Protein AF-A0A250FKN8-F1 (afdb_monomer_lite)

Foldseek 3Di:
DVVLVVVVVVLQVPQPQWADWDWDDDDQKIKIKIAGRDVVSVVVVCVVDQPPWDWDQDPPGRMIMIMDGNVSSVVVVVVVVVVVVVVVVVVVCCVPVPPD

pLDDT: mean 81.14, std 13.17, range [43.69, 93.94]

Secondary structure (DSSP, 8-state):
-HHHHHHHHHHHHTSTTEEEEEEEEETTEEEEEEEES-HHHHHHHHTTS-TTPEEEE-TTS-EEEEEEEHHHHHHHHHHHHHHHHHHHHHHHHHHHH---

Structure (mmCIF, N/CA/C/O backbone):
data_AF-A0A250FKN8-F1
#
_entry.id   AF-A0A250FKN8-F1
#
loop_
_atom_site.group_PDB
_atom_site.id
_atom_site.type_symbol
_atom_site.label_atom_id
_atom_site.label_alt_id
_atom_site.label_comp_id
_atom_site.label_asym_id
_atom_site.label_entity_id
_atom_site.label_seq_id
_atom_site.pdbx_PDB_ins_code
_atom_site.Cartn_x
_atom_site.Cartn_y
_atom_site.Cartn_z
_atom_site.occupancy
_atom_site.B_iso_or_equiv
_atom_site.auth_seq_id
_atom_site.auth_comp_id
_atom_site.auth_asym_id
_atom_site.auth_atom_id
_atom_site.pdbx_PDB_model_num
ATOM 1 N N . MET A 1 1 ? 13.198 -3.754 -7.507 1.00 84.88 1 MET A N 1
ATOM 2 C CA . MET A 1 1 ? 12.052 -4.396 -6.820 1.00 84.88 1 MET A CA 1
ATOM 3 C C . MET A 1 1 ? 12.028 -4.314 -5.287 1.00 84.88 1 MET A C 1
ATOM 5 O O . MET A 1 1 ? 11.119 -3.691 -4.758 1.00 84.88 1 MET A O 1
ATOM 9 N N . GLN A 1 2 ? 12.920 -4.994 -4.547 1.00 86.19 2 GLN A N 1
ATOM 10 C CA . GLN A 1 2 ? 12.757 -5.181 -3.087 1.00 86.19 2 GLN A CA 1
ATOM 11 C C . GLN A 1 2 ? 12.701 -3.858 -2.307 1.00 86.19 2 GLN A C 1
ATOM 13 O O . GLN A 1 2 ? 11.900 -3.730 -1.388 1.00 86.19 2 GLN A O 1
ATOM 18 N N . GLU A 1 3 ? 13.501 -2.871 -2.706 1.00 88.19 3 GLU A N 1
ATOM 19 C CA . GLU A 1 3 ? 13.487 -1.522 -2.126 1.00 88.19 3 GLU A CA 1
ATOM 20 C C . GLU A 1 3 ? 12.109 -0.865 -2.256 1.00 88.19 3 GLU A C 1
ATOM 22 O O . GLU A 1 3 ? 11.546 -0.432 -1.260 1.00 88.19 3 GLU A O 1
ATOM 27 N N . HIS A 1 4 ? 11.493 -0.917 -3.436 1.00 88.06 4 HIS A N 1
ATOM 28 C CA . HIS A 1 4 ? 10.146 -0.384 -3.671 1.00 88.06 4 HIS A CA 1
ATOM 29 C C . HIS A 1 4 ? 9.053 -1.111 -2.876 1.00 88.06 4 HIS A C 1
ATOM 31 O O . HIS A 1 4 ? 8.061 -0.509 -2.473 1.00 88.06 4 HIS A O 1
ATOM 37 N N . ILE A 1 5 ? 9.225 -2.412 -2.618 1.00 88.56 5 ILE A N 1
ATOM 38 C CA . ILE A 1 5 ? 8.329 -3.135 -1.708 1.00 88.56 5 ILE A CA 1
ATOM 39 C C . ILE A 1 5 ? 8.507 -2.619 -0.276 1.00 88.56 5 ILE A C 1
ATOM 41 O O . ILE A 1 5 ? 7.513 -2.376 0.405 1.00 88.56 5 ILE A O 1
ATOM 45 N N . ASN A 1 6 ? 9.748 -2.424 0.173 1.00 89.69 6 ASN A N 1
ATOM 46 C CA . ASN A 1 6 ? 10.029 -1.895 1.505 1.00 89.69 6 ASN A CA 1
ATOM 47 C C . ASN A 1 6 ? 9.481 -0.467 1.672 1.00 89.69 6 ASN A C 1
ATOM 49 O O . ASN A 1 6 ? 8.867 -0.185 2.696 1.00 89.69 6 ASN A O 1
ATOM 53 N N . GLU A 1 7 ? 9.621 0.395 0.660 1.00 89.31 7 GLU A N 1
ATOM 54 C CA . GLU A 1 7 ? 9.018 1.737 0.650 1.00 89.31 7 GLU A CA 1
ATOM 55 C C . GLU A 1 7 ? 7.493 1.661 0.820 1.00 89.31 7 GLU A C 1
ATOM 57 O O . GLU A 1 7 ? 6.905 2.405 1.604 1.00 89.31 7 GLU A O 1
ATOM 62 N N . LEU A 1 8 ? 6.831 0.719 0.142 1.00 89.56 8 LEU A N 1
ATOM 63 C CA . LEU A 1 8 ? 5.390 0.528 0.294 1.00 89.56 8 LEU A CA 1
ATOM 64 C C . LEU A 1 8 ? 5.006 0.026 1.698 1.00 89.56 8 LEU A C 1
ATOM 66 O O . LEU A 1 8 ? 4.016 0.489 2.267 1.00 89.56 8 LEU A O 1
ATOM 70 N N . VAL A 1 9 ? 5.790 -0.891 2.279 1.00 90.75 9 VAL A N 1
ATOM 71 C CA . VAL A 1 9 ? 5.617 -1.336 3.675 1.00 90.75 9 VAL A CA 1
ATOM 72 C C . VAL A 1 9 ? 5.760 -0.163 4.639 1.0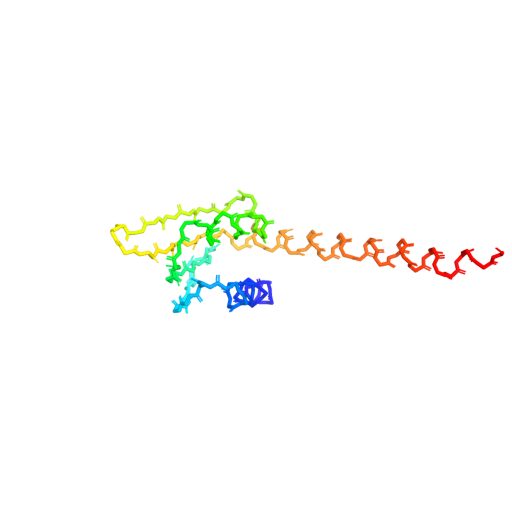0 90.75 9 VAL A C 1
ATOM 74 O O . VAL A 1 9 ? 4.982 -0.063 5.586 1.00 90.75 9 VAL A O 1
ATOM 77 N N . GLU A 1 10 ? 6.715 0.732 4.400 1.00 91.69 10 GLU A N 1
ATOM 78 C CA . GLU A 1 10 ? 6.937 1.923 5.219 1.00 91.69 10 GLU A CA 1
ATOM 79 C C . GLU A 1 10 ? 5.747 2.888 5.146 1.00 91.69 10 GLU A C 1
ATOM 81 O O . GLU A 1 10 ? 5.251 3.320 6.186 1.00 91.69 10 GLU A O 1
ATOM 86 N N . ILE A 1 11 ? 5.215 3.160 3.947 1.00 89.44 11 ILE A N 1
ATOM 87 C CA . ILE A 1 11 ? 4.003 3.980 3.777 1.00 89.44 11 ILE A CA 1
ATOM 88 C C . ILE A 1 11 ? 2.830 3.383 4.565 1.00 89.44 11 ILE A C 1
ATOM 90 O O . ILE A 1 11 ? 2.143 4.106 5.291 1.00 89.44 11 ILE A O 1
ATOM 94 N N . LEU A 1 12 ? 2.604 2.069 4.446 1.00 91.81 12 LEU A N 1
ATOM 95 C CA . LEU A 1 12 ? 1.534 1.382 5.175 1.00 91.81 12 LEU A CA 1
ATOM 96 C C . LEU A 1 12 ? 1.756 1.441 6.693 1.00 91.81 12 LEU A C 1
ATOM 98 O O . LEU A 1 12 ? 0.815 1.718 7.428 1.00 91.81 12 LEU A O 1
ATOM 102 N N . SER A 1 13 ? 2.989 1.227 7.158 1.00 92.31 13 SER A N 1
ATOM 103 C CA . SER A 1 13 ? 3.332 1.202 8.589 1.00 92.31 13 SER A CA 1
ATOM 104 C C . SER A 1 13 ? 3.251 2.581 9.246 1.00 92.31 13 SER A C 1
ATOM 106 O O . SER A 1 13 ? 2.933 2.675 10.426 1.00 92.31 13 SER A O 1
ATOM 108 N N . ASN A 1 14 ? 3.510 3.647 8.486 1.00 92.25 14 ASN A N 1
ATOM 109 C CA . ASN A 1 14 ? 3.449 5.027 8.970 1.00 92.25 14 ASN A CA 1
ATOM 110 C C . ASN A 1 14 ? 2.066 5.671 8.787 1.00 92.25 14 ASN A C 1
ATOM 112 O O . ASN A 1 14 ? 1.870 6.828 9.162 1.00 92.25 14 ASN A O 1
ATOM 116 N N . THR A 1 15 ? 1.104 4.966 8.189 1.00 91.56 15 THR A N 1
ATOM 117 C CA . THR A 1 15 ? -0.259 5.480 8.050 1.00 91.56 15 THR A CA 1
ATOM 118 C C . THR A 1 15 ? -1.042 5.210 9.331 1.00 91.56 15 THR A C 1
ATOM 120 O O . THR A 1 15 ? -1.308 4.062 9.685 1.00 91.56 15 THR A O 1
ATOM 123 N N . GLU A 1 16 ? -1.427 6.284 10.019 1.00 93.94 16 GLU A N 1
ATOM 124 C CA . GLU A 1 16 ? -2.251 6.215 11.226 1.00 93.94 16 GLU A CA 1
ATOM 125 C C . GLU A 1 16 ? -3.554 5.444 10.964 1.00 93.94 16 GLU A C 1
ATOM 127 O O . GLU A 1 16 ? -4.199 5.600 9.925 1.00 93.94 16 GLU A O 1
ATOM 132 N N . GLY A 1 17 ? -3.918 4.570 11.903 1.00 93.06 17 GLY A N 1
ATOM 133 C CA . GLY A 1 17 ? -5.084 3.703 11.778 1.00 93.06 17 GLY A CA 1
ATOM 134 C C . GLY A 1 17 ? -4.858 2.443 10.936 1.00 93.06 17 GLY A C 1
ATOM 135 O O . GLY A 1 17 ? -5.809 1.682 10.775 1.00 93.06 17 GLY A O 1
ATOM 136 N N . ILE A 1 18 ? -3.647 2.173 10.423 1.00 93.56 18 ILE A N 1
ATOM 137 C CA . ILE A 1 18 ? -3.270 0.875 9.833 1.00 93.56 18 ILE A CA 1
ATOM 138 C C . ILE A 1 18 ? -2.508 0.025 10.855 1.00 93.56 18 ILE A C 1
ATOM 140 O O . ILE A 1 18 ? -1.587 0.488 11.520 1.00 93.56 18 ILE A O 1
ATOM 144 N N . THR A 1 19 ? -2.873 -1.252 10.968 1.00 93.75 19 THR A N 1
ATOM 145 C CA . THR A 1 19 ? -2.214 -2.228 11.849 1.00 93.75 19 THR A CA 1
ATOM 146 C C . THR A 1 19 ? -2.122 -3.608 11.191 1.00 93.75 19 THR A C 1
ATOM 148 O O . THR A 1 19 ? -2.769 -3.876 10.179 1.00 93.75 19 THR A O 1
ATOM 151 N N . TYR A 1 20 ? -1.314 -4.505 11.769 1.00 92.00 20 TYR A N 1
ATOM 152 C CA . TYR A 1 20 ? -1.207 -5.916 11.361 1.00 92.00 20 TYR A CA 1
ATOM 153 C C . TYR A 1 20 ? -0.947 -6.128 9.860 1.00 92.00 20 TYR A C 1
ATOM 155 O O . TYR A 1 20 ? -1.662 -6.866 9.182 1.00 92.00 20 TYR A O 1
ATOM 163 N N . ILE A 1 21 ? 0.095 -5.480 9.341 1.00 93.75 21 ILE A N 1
ATOM 164 C CA . ILE A 1 21 ? 0.481 -5.588 7.934 1.00 93.75 21 ILE A CA 1
ATOM 165 C C . ILE A 1 21 ? 1.146 -6.944 7.687 1.00 93.75 21 ILE A C 1
ATOM 167 O O . ILE A 1 21 ? 2.098 -7.334 8.360 1.00 93.75 21 ILE A O 1
ATOM 171 N N . THR A 1 22 ? 0.661 -7.651 6.677 1.00 93.19 22 THR A N 1
ATOM 172 C CA . THR A 1 22 ? 1.261 -8.875 6.150 1.00 93.19 22 THR A CA 1
ATOM 173 C C . THR A 1 22 ? 1.564 -8.692 4.674 1.00 93.19 22 THR A C 1
ATOM 175 O O . THR A 1 22 ? 0.850 -7.982 3.964 1.00 93.19 22 THR A O 1
ATOM 178 N N . GLN A 1 23 ? 2.622 -9.348 4.209 1.00 93.38 23 GLN A N 1
ATOM 179 C CA . GLN A 1 23 ? 3.081 -9.280 2.829 1.00 93.38 23 GLN A CA 1
ATOM 180 C C . GLN A 1 23 ? 3.256 -10.689 2.270 1.00 93.38 23 GLN A C 1
ATOM 182 O O . GLN A 1 23 ? 3.766 -11.587 2.943 1.00 93.38 23 GLN A O 1
ATOM 187 N N . ARG A 1 24 ? 2.892 -10.872 1.000 1.00 93.38 24 ARG A N 1
ATOM 188 C CA . ARG A 1 24 ? 3.183 -12.090 0.247 1.00 93.38 24 ARG A CA 1
ATOM 189 C C . ARG A 1 24 ? 3.520 -11.771 -1.203 1.00 93.38 24 ARG A C 1
ATOM 191 O O . ARG A 1 24 ? 2.844 -10.971 -1.835 1.00 93.38 24 ARG A O 1
ATOM 198 N N . ILE A 1 25 ? 4.515 -12.458 -1.755 1.00 92.12 25 ILE A N 1
ATOM 199 C CA . ILE A 1 25 ? 4.844 -12.398 -3.183 1.00 92.12 25 ILE A CA 1
ATOM 200 C C . ILE A 1 25 ? 4.404 -13.711 -3.834 1.00 92.12 25 ILE A C 1
ATOM 202 O O . ILE A 1 25 ? 4.746 -14.792 -3.352 1.00 92.12 25 ILE A O 1
ATOM 206 N N . VAL A 1 26 ? 3.621 -13.627 -4.911 1.00 92.94 26 VAL A N 1
ATOM 207 C CA . VAL A 1 26 ? 3.170 -14.786 -5.691 1.00 92.94 26 VAL A CA 1
ATOM 208 C C . VAL A 1 26 ? 3.392 -14.495 -7.167 1.00 92.94 26 VAL A C 1
ATOM 210 O O . VAL A 1 26 ? 2.767 -13.605 -7.737 1.00 92.94 26 VAL A O 1
ATOM 213 N N . LYS A 1 27 ? 4.270 -15.272 -7.812 1.00 92.00 27 LYS A N 1
ATOM 214 C CA . LYS A 1 27 ? 4.680 -15.042 -9.207 1.00 92.00 27 LYS A CA 1
ATOM 215 C C . LYS A 1 27 ? 5.163 -13.590 -9.386 1.00 92.00 27 LYS A C 1
ATOM 217 O O . LYS A 1 27 ? 6.075 -13.166 -8.689 1.00 92.00 27 LYS A O 1
ATOM 222 N N . THR A 1 28 ? 4.536 -12.841 -10.291 1.00 90.31 28 THR A N 1
ATOM 223 C CA . THR A 1 28 ? 4.831 -11.437 -10.602 1.00 90.31 28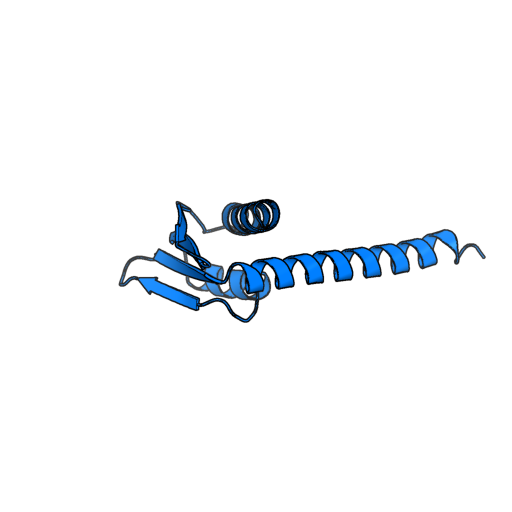 THR A CA 1
ATOM 224 C C . THR A 1 28 ? 3.952 -10.461 -9.820 1.00 90.31 28 THR A C 1
ATOM 226 O O . THR A 1 28 ? 3.850 -9.302 -10.212 1.00 90.31 28 THR A O 1
ATOM 229 N N . GLN A 1 29 ? 3.269 -10.910 -8.764 1.00 90.94 29 GLN A N 1
ATOM 230 C CA . GLN A 1 29 ? 2.402 -10.070 -7.942 1.00 90.94 29 GLN A CA 1
ATOM 231 C C . GLN A 1 29 ? 2.926 -9.942 -6.514 1.00 90.94 29 GLN A C 1
ATOM 233 O O . GLN A 1 29 ? 3.485 -10.884 -5.945 1.00 90.94 29 GLN A O 1
ATOM 238 N N . VAL A 1 30 ? 2.729 -8.758 -5.946 1.00 91.31 30 VAL A N 1
ATOM 239 C CA . VAL A 1 30 ? 2.966 -8.452 -4.536 1.00 91.31 30 VAL A CA 1
ATOM 240 C C . VAL A 1 30 ? 1.616 -8.167 -3.900 1.00 91.31 30 VAL A C 1
ATOM 242 O O . VAL A 1 30 ? 0.805 -7.420 -4.450 1.00 91.31 30 VAL A O 1
ATOM 245 N N . HIS A 1 31 ? 1.374 -8.791 -2.756 1.00 92.00 31 HIS A N 1
ATOM 246 C CA . HIS A 1 31 ? 0.126 -8.713 -2.024 1.00 92.00 31 HIS A CA 1
ATOM 247 C C . HIS A 1 31 ? 0.378 -8.212 -0.612 1.00 92.00 31 HIS A C 1
ATOM 249 O O . HIS A 1 31 ? 1.308 -8.681 0.049 1.00 92.00 31 HIS A O 1
ATOM 255 N N . PHE A 1 32 ? -0.494 -7.328 -0.141 1.00 92.25 32 PHE A N 1
ATOM 256 C CA . PHE A 1 32 ? -0.510 -6.850 1.234 1.00 92.25 32 PHE A CA 1
ATOM 257 C C . PHE A 1 32 ? -1.878 -7.097 1.842 1.00 92.25 32 PHE A C 1
ATOM 259 O O . PHE A 1 32 ? -2.892 -6.974 1.160 1.00 92.25 32 PHE A O 1
ATOM 266 N N . SER A 1 33 ? -1.913 -7.449 3.122 1.00 91.88 33 SER A N 1
ATOM 267 C CA . SER A 1 33 ? -3.149 -7.427 3.909 1.00 91.88 33 SER A CA 1
ATOM 268 C C . SER A 1 33 ? -2.905 -6.680 5.204 1.00 91.88 33 SER A C 1
ATOM 270 O O . SER A 1 33 ? -1.863 -6.885 5.820 1.00 91.88 33 SER A O 1
ATOM 272 N N . PHE A 1 34 ? -3.843 -5.840 5.618 1.00 92.75 34 PHE A N 1
ATOM 273 C CA . PHE A 1 34 ? -3.749 -5.090 6.869 1.00 92.75 34 PHE A CA 1
ATOM 274 C C . PHE A 1 34 ? -5.127 -4.794 7.443 1.00 92.75 34 PHE A C 1
ATOM 276 O O . PHE A 1 34 ? -6.136 -4.846 6.737 1.00 92.75 34 PHE A O 1
ATOM 283 N N . ILE A 1 35 ? -5.150 -4.464 8.729 1.00 92.75 35 ILE A N 1
ATOM 284 C CA . ILE A 1 35 ? -6.332 -3.963 9.419 1.00 92.75 35 ILE A CA 1
ATOM 285 C C . ILE A 1 35 ? -6.320 -2.436 9.362 1.00 92.75 35 ILE A C 1
ATOM 287 O O . ILE A 1 35 ? -5.272 -1.824 9.553 1.00 92.75 35 ILE A O 1
ATOM 291 N N . PHE A 1 36 ? -7.474 -1.826 9.108 1.00 92.19 36 PHE A N 1
ATOM 292 C CA . PHE A 1 36 ? -7.662 -0.378 9.126 1.00 92.19 36 PHE A CA 1
ATOM 293 C C . PHE A 1 36 ? -8.689 0.042 10.189 1.00 92.19 36 PHE A C 1
ATOM 295 O O . PHE A 1 36 ? -9.583 -0.715 10.554 1.00 92.19 36 PHE A O 1
ATOM 302 N N . GLU A 1 37 ? -8.580 1.253 10.720 1.00 92.50 37 GLU A N 1
ATOM 303 C CA . GLU A 1 37 ? -9.468 1.723 11.790 1.00 92.50 37 GLU A CA 1
ATOM 304 C C . GLU A 1 37 ? -10.805 2.250 11.249 1.00 92.50 37 GLU A C 1
ATOM 306 O O . GLU A 1 37 ? -11.863 1.998 11.823 1.00 92.50 37 GLU A O 1
ATOM 311 N N . SER A 1 38 ? -10.776 2.954 10.114 1.00 91.06 38 SER A N 1
ATOM 312 C CA . SER A 1 38 ? -11.968 3.519 9.478 1.00 91.06 38 SER A CA 1
ATOM 313 C C . SER A 1 38 ? -11.790 3.693 7.968 1.00 91.06 38 SER A C 1
ATOM 315 O O . SER A 1 38 ? -10.669 3.735 7.466 1.00 91.06 38 SER A O 1
ATOM 317 N N . TYR A 1 39 ? -12.892 3.848 7.228 1.00 87.94 39 TYR A N 1
ATOM 318 C CA . TYR A 1 39 ? -12.843 4.087 5.778 1.00 87.94 39 TYR A CA 1
ATOM 319 C C . TYR A 1 39 ? -12.066 5.350 5.390 1.00 87.94 39 TYR A C 1
ATOM 321 O O . TYR A 1 39 ? -11.449 5.372 4.329 1.00 87.94 39 TYR A O 1
ATOM 329 N N . LYS A 1 40 ? -12.014 6.354 6.275 1.00 89.94 40 LYS A N 1
ATOM 330 C CA . LYS A 1 40 ? -11.212 7.563 6.063 1.00 89.94 40 LYS A CA 1
ATOM 331 C C . LYS A 1 40 ? -9.726 7.236 5.876 1.00 89.94 40 LYS A C 1
ATOM 333 O O . LYS A 1 40 ? -9.091 7.813 5.004 1.00 89.94 40 LYS A O 1
ATOM 338 N N . VAL A 1 41 ? -9.205 6.251 6.613 1.00 90.94 41 VAL A N 1
ATOM 339 C CA . VAL A 1 41 ? -7.816 5.780 6.467 1.00 90.94 41 VAL A CA 1
ATOM 340 C C . VAL A 1 41 ? -7.555 5.292 5.040 1.00 90.94 41 VAL A C 1
ATOM 342 O O . VAL A 1 41 ? -6.504 5.572 4.473 1.00 90.94 41 VAL A O 1
ATOM 345 N N . LEU A 1 42 ? -8.516 4.591 4.427 1.00 87.69 42 LEU A N 1
ATOM 346 C CA . LEU A 1 42 ? -8.380 4.095 3.055 1.00 87.69 42 LEU A CA 1
ATOM 347 C C . LEU A 1 42 ? -8.453 5.222 2.020 1.00 87.69 42 LEU A C 1
ATOM 349 O O . LEU A 1 42 ? -7.752 5.162 1.010 1.00 87.69 42 LEU A O 1
ATOM 353 N N . ASP A 1 43 ? -9.277 6.240 2.259 1.00 85.88 43 ASP A N 1
ATOM 354 C CA . ASP A 1 43 ? -9.361 7.409 1.381 1.00 85.88 43 ASP A CA 1
ATOM 355 C C . ASP A 1 43 ? -8.085 8.259 1.443 1.00 85.88 43 ASP A C 1
ATOM 357 O O . ASP A 1 43 ? -7.566 8.657 0.398 1.00 85.88 43 ASP A O 1
ATOM 361 N N . ASP A 1 44 ? -7.512 8.441 2.635 1.00 86.81 44 ASP A N 1
ATOM 362 C CA . ASP A 1 44 ? -6.217 9.106 2.817 1.00 86.81 44 ASP A CA 1
ATOM 363 C C . ASP A 1 44 ? -5.076 8.294 2.173 1.00 86.81 44 ASP A C 1
ATOM 365 O O . ASP A 1 44 ? -4.145 8.855 1.589 1.00 86.81 44 ASP A O 1
ATOM 369 N N . LEU A 1 45 ? -5.156 6.958 2.227 1.00 87.31 45 LEU A N 1
ATOM 370 C CA . LEU A 1 45 ? -4.175 6.067 1.611 1.00 87.31 45 LEU A CA 1
ATOM 371 C C . LEU A 1 45 ? -4.214 6.135 0.077 1.00 87.31 45 LEU A C 1
ATOM 373 O O . LEU A 1 45 ? -3.156 6.147 -0.546 1.00 87.31 45 LEU A O 1
ATOM 377 N N . LYS A 1 46 ? -5.399 6.248 -0.544 1.00 83.38 46 LYS A N 1
ATOM 378 C CA . LYS A 1 46 ? -5.543 6.394 -2.010 1.00 83.38 46 LYS A CA 1
ATOM 379 C C . LYS A 1 46 ? -4.752 7.561 -2.583 1.00 83.38 46 LYS A C 1
ATOM 381 O O . LYS A 1 46 ? -4.241 7.438 -3.688 1.00 83.38 46 LYS A O 1
ATOM 386 N N . GLN A 1 47 ? -4.608 8.657 -1.843 1.00 81.31 47 GLN A N 1
ATOM 387 C CA . GLN A 1 47 ? -3.837 9.816 -2.303 1.00 81.31 47 GLN A CA 1
ATOM 388 C C . GLN A 1 47 ? -2.323 9.561 -2.342 1.00 81.31 47 GLN A C 1
ATOM 390 O O . GLN A 1 47 ? -1.595 10.273 -3.028 1.00 81.31 47 GLN A O 1
ATOM 395 N N . LYS A 1 48 ? -1.842 8.557 -1.601 1.00 79.12 48 LYS A N 1
ATOM 396 C CA . LYS A 1 48 ? -0.418 8.221 -1.452 1.00 79.12 48 LYS A CA 1
ATOM 397 C C . LYS A 1 48 ? -0.005 6.998 -2.274 1.00 79.12 48 LYS A C 1
ATOM 399 O O . LYS A 1 48 ? 1.155 6.604 -2.214 1.00 79.12 48 LYS A O 1
ATOM 404 N N . MET A 1 49 ? -0.945 6.375 -2.986 1.00 77.88 49 MET A N 1
ATOM 405 C CA . MET A 1 49 ? -0.770 5.075 -3.635 1.00 77.88 49 MET A CA 1
ATOM 406 C C . MET A 1 49 ? -0.786 5.181 -5.169 1.00 77.88 49 MET A C 1
ATOM 408 O O . MET A 1 49 ? -1.298 6.161 -5.712 1.00 77.88 49 MET A O 1
ATOM 412 N N . PRO A 1 50 ? -0.235 4.187 -5.890 1.00 71.50 50 PRO A N 1
ATOM 413 C CA . PRO A 1 50 ? -0.337 4.105 -7.348 1.00 71.50 50 PRO A CA 1
ATOM 414 C C . PRO A 1 50 ? -1.798 3.978 -7.803 1.00 71.50 50 PRO A C 1
ATOM 416 O O . PRO A 1 50 ? -2.578 3.290 -7.155 1.00 71.50 50 PRO A O 1
ATOM 419 N N . GLU A 1 51 ? -2.165 4.565 -8.946 1.00 66.81 51 GLU A N 1
ATOM 420 C CA . GLU A 1 51 ? -3.555 4.565 -9.452 1.00 66.81 51 GLU A CA 1
ATOM 421 C C . GLU A 1 51 ? -4.109 3.158 -9.782 1.00 66.81 51 GLU A C 1
ATOM 423 O O . GLU A 1 51 ? -5.319 2.954 -9.737 1.00 66.81 51 GLU A O 1
ATOM 428 N N . ASP A 1 52 ? -3.243 2.165 -10.022 1.00 63.31 52 ASP A N 1
ATOM 429 C CA . ASP A 1 52 ? -3.610 0.842 -10.568 1.00 63.31 52 ASP A CA 1
ATOM 430 C C . ASP A 1 52 ? -3.698 -0.298 -9.531 1.00 63.31 52 ASP A C 1
ATOM 432 O O . ASP A 1 52 ? -3.610 -1.486 -9.856 1.00 63.31 52 ASP A O 1
ATOM 436 N N . TRP A 1 53 ? -3.852 0.036 -8.254 1.00 70.12 53 TRP A N 1
ATOM 437 C CA . TRP A 1 53 ? -3.972 -0.951 -7.183 1.00 70.12 53 TRP A CA 1
ATOM 438 C C . TRP A 1 53 ? -5.384 -1.515 -7.019 1.00 70.12 53 TRP A C 1
ATOM 440 O O . TRP A 1 53 ? -6.386 -0.800 -7.015 1.00 70.12 53 TRP A O 1
ATOM 450 N N . PHE A 1 54 ? -5.463 -2.834 -6.836 1.00 66.88 54 PHE A N 1
ATOM 451 C CA . PHE A 1 54 ? -6.721 -3.508 -6.534 1.00 66.88 54 PHE A CA 1
ATOM 452 C C . PHE A 1 54 ? -6.957 -3.523 -5.023 1.00 66.88 54 PHE A C 1
ATOM 454 O O . PHE A 1 54 ? -6.187 -4.149 -4.291 1.00 66.88 54 PHE A O 1
ATOM 461 N N . LEU A 1 55 ? -8.024 -2.855 -4.578 1.00 70.00 55 LEU A N 1
ATOM 462 C CA . LEU A 1 55 ? -8.448 -2.805 -3.180 1.00 70.00 55 LEU A CA 1
ATOM 463 C C . LEU A 1 55 ? -9.650 -3.727 -2.963 1.00 70.00 55 LEU A C 1
ATOM 465 O O . LEU A 1 55 ? -10.698 -3.554 -3.584 1.00 70.00 55 LEU A O 1
ATOM 469 N N . PHE A 1 56 ? -9.507 -4.691 -2.054 1.00 73.00 56 PHE A N 1
ATOM 470 C CA . PHE A 1 56 ? -10.593 -5.581 -1.649 1.00 73.00 56 PHE A CA 1
ATOM 471 C C . PHE A 1 56 ? -10.779 -5.535 -0.134 1.00 73.00 56 PHE A C 1
ATOM 473 O O . PHE A 1 56 ? -9.846 -5.804 0.621 1.00 73.00 56 PHE A O 1
ATOM 480 N N . ILE A 1 57 ? -11.990 -5.194 0.310 1.00 76.81 57 ILE A N 1
ATOM 481 C CA . ILE A 1 57 ? -12.359 -5.173 1.729 1.00 76.81 57 ILE A CA 1
ATOM 482 C C . ILE A 1 57 ? -13.027 -6.506 2.065 1.00 76.81 57 ILE A C 1
ATOM 484 O O . ILE A 1 57 ? -14.040 -6.872 1.463 1.00 76.81 57 ILE A O 1
ATOM 488 N N . VAL A 1 58 ? -12.452 -7.253 3.008 1.00 69.31 58 VAL A N 1
ATOM 489 C CA . VAL A 1 58 ? -12.928 -8.598 3.358 1.00 69.31 58 VAL A CA 1
ATOM 490 C C . VAL A 1 58 ? -13.976 -8.525 4.480 1.00 69.31 58 VAL A C 1
ATOM 492 O O . VAL A 1 58 ? -13.655 -8.612 5.663 1.00 69.31 58 VAL A O 1
ATOM 495 N N . GLY A 1 59 ? -15.257 -8.450 4.110 1.00 59.56 59 GLY A N 1
ATOM 496 C CA . GLY A 1 59 ? -16.390 -8.657 5.028 1.00 59.56 59 GLY A CA 1
ATOM 497 C C . GLY A 1 59 ? -16.615 -7.543 6.063 1.00 59.56 59 GLY A C 1
ATOM 498 O O . GLY A 1 59 ? -16.338 -6.379 5.808 1.00 59.56 59 GLY A O 1
ATOM 499 N N . SER A 1 60 ? -17.163 -7.905 7.233 1.00 61.78 60 SER A N 1
ATOM 500 C CA . SER A 1 60 ? -17.469 -6.998 8.362 1.00 61.78 60 SER A CA 1
ATOM 501 C C . SER A 1 60 ? -16.257 -6.624 9.221 1.00 61.78 60 SER A C 1
ATOM 503 O O . SER A 1 60 ? -16.404 -5.977 10.255 1.00 61.78 60 SER A O 1
ATOM 505 N N . HIS A 1 61 ? -15.075 -7.092 8.840 1.00 67.38 61 HIS A N 1
ATOM 506 C CA . HIS A 1 61 ? -13.832 -6.828 9.542 1.00 67.38 61 HIS A CA 1
ATOM 507 C C . HIS A 1 61 ? -13.096 -5.799 8.705 1.00 67.38 61 HIS A C 1
ATOM 509 O O . HIS A 1 61 ? -13.046 -5.941 7.485 1.00 67.38 61 HIS A O 1
ATOM 515 N N . ASN A 1 62 ? -12.551 -4.762 9.332 1.00 85.94 62 ASN A N 1
ATOM 516 C CA . ASN A 1 62 ? -11.806 -3.715 8.645 1.00 85.94 62 ASN A CA 1
ATOM 517 C C . ASN A 1 62 ? -10.461 -4.252 8.114 1.00 85.94 62 ASN A C 1
ATOM 519 O O . ASN A 1 62 ? -9.399 -3.806 8.526 1.00 85.94 62 ASN A O 1
ATOM 523 N N . ILE A 1 63 ? -10.493 -5.260 7.246 1.00 89.00 63 ILE A N 1
ATOM 524 C CA . ILE A 1 63 ? -9.346 -5.903 6.622 1.00 89.00 63 ILE A CA 1
ATOM 525 C C . ILE A 1 63 ? -9.326 -5.457 5.172 1.00 89.00 63 ILE A C 1
ATOM 527 O O . ILE A 1 63 ? -10.294 -5.646 4.431 1.00 89.00 63 ILE A O 1
ATOM 531 N N . CYS A 1 64 ? -8.203 -4.883 4.772 1.00 89.69 64 CYS A N 1
ATOM 532 C CA . CYS A 1 64 ? -7.942 -4.472 3.409 1.00 89.69 64 CYS A CA 1
ATOM 533 C C . CYS A 1 64 ? -6.908 -5.405 2.786 1.00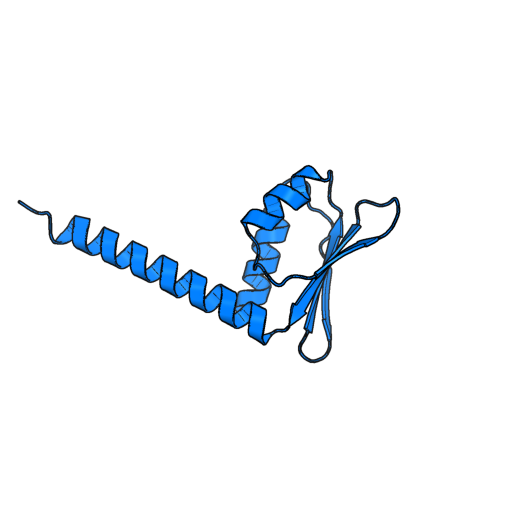 89.69 64 CYS A C 1
ATOM 535 O O . CYS A 1 64 ? -5.908 -5.751 3.420 1.00 89.69 64 CYS A O 1
ATOM 537 N N . TYR A 1 65 ? -7.153 -5.793 1.540 1.00 89.62 65 TYR A N 1
ATOM 538 C CA . TYR A 1 65 ? -6.226 -6.533 0.703 1.00 89.62 65 TYR A CA 1
ATOM 539 C C . TYR A 1 65 ? -5.816 -5.684 -0.495 1.00 89.62 65 TYR A C 1
ATOM 541 O O . TYR A 1 65 ? -6.678 -5.200 -1.231 1.00 89.62 65 TYR A O 1
ATOM 549 N N . LEU A 1 66 ? -4.505 -5.550 -0.700 1.00 88.88 66 LEU A N 1
ATOM 550 C CA . LEU A 1 66 ? -3.908 -4.840 -1.826 1.00 88.88 66 LEU A CA 1
ATOM 551 C C . LEU A 1 66 ? -3.113 -5.793 -2.695 1.00 88.88 66 LEU A C 1
ATOM 553 O O . LEU A 1 66 ? -2.380 -6.644 -2.186 1.00 88.88 66 LEU A O 1
ATOM 557 N N . SER A 1 67 ? -3.190 -5.601 -4.007 1.00 90.69 67 SER A N 1
ATOM 558 C CA . SER A 1 67 ? -2.378 -6.350 -4.956 1.00 90.69 67 SER A CA 1
ATOM 559 C C . SER A 1 67 ? -1.837 -5.464 -6.067 1.00 90.69 67 SER A C 1
ATOM 561 O O . SER A 1 67 ? -2.567 -4.657 -6.639 1.00 90.69 67 SER A O 1
ATOM 563 N N . TYR A 1 68 ? -0.563 -5.682 -6.385 1.00 88.56 68 TYR A N 1
ATOM 564 C CA . TYR A 1 68 ? 0.169 -5.020 -7.457 1.00 88.56 68 TYR A CA 1
ATOM 565 C C . TYR A 1 68 ? 0.852 -6.058 -8.337 1.00 88.56 68 TYR A C 1
ATOM 567 O O . TYR A 1 68 ? 1.368 -7.056 -7.823 1.00 88.56 68 TYR A O 1
ATOM 575 N N . LYS A 1 69 ? 0.955 -5.803 -9.647 1.00 90.31 69 LYS A N 1
ATOM 576 C CA . LYS A 1 69 ? 2.031 -6.431 -10.424 1.00 90.31 69 LYS A CA 1
ATOM 577 C C . LYS A 1 69 ? 3.350 -5.763 -10.044 1.00 90.31 69 LYS A C 1
ATOM 579 O O . LYS A 1 69 ? 3.404 -4.551 -9.862 1.00 90.31 69 LYS A O 1
ATOM 584 N N . GLN A 1 70 ? 4.414 -6.553 -9.966 1.00 88.69 70 GLN A N 1
ATOM 585 C CA . GLN A 1 70 ? 5.757 -6.072 -9.640 1.00 88.69 70 GLN A CA 1
ATOM 586 C C . GLN A 1 70 ? 6.191 -4.938 -10.576 1.00 88.69 70 GLN A C 1
ATOM 588 O O . GLN A 1 70 ? 6.547 -3.873 -10.092 1.00 88.69 70 GLN A O 1
ATOM 593 N N . SER A 1 71 ? 6.033 -5.111 -11.892 1.00 88.88 71 SER A N 1
ATOM 594 C CA . SER A 1 71 ? 6.379 -4.096 -12.900 1.00 88.88 71 SER A CA 1
ATOM 595 C C . SER A 1 71 ? 5.683 -2.750 -12.695 1.00 88.88 71 SER A C 1
ATOM 597 O O . SER A 1 71 ? 6.266 -1.702 -12.960 1.00 88.88 71 SER A O 1
ATOM 599 N N . ASP A 1 72 ? 4.431 -2.775 -12.240 1.00 87.50 72 ASP A N 1
ATOM 600 C CA . ASP A 1 72 ? 3.631 -1.563 -12.060 1.00 87.50 72 ASP A CA 1
ATOM 601 C C . ASP A 1 72 ? 4.103 -0.815 -10.806 1.00 87.50 72 ASP A C 1
ATOM 603 O O . ASP A 1 72 ? 4.226 0.410 -10.814 1.00 87.50 72 ASP A O 1
ATOM 607 N N . LEU A 1 73 ? 4.460 -1.571 -9.761 1.00 87.19 73 LEU A N 1
ATOM 608 C CA . LEU A 1 73 ? 5.049 -1.038 -8.539 1.00 87.19 73 LEU A CA 1
ATOM 609 C C . LEU A 1 73 ? 6.442 -0.440 -8.792 1.00 87.19 73 LEU A C 1
ATOM 611 O O . LEU A 1 73 ? 6.710 0.668 -8.335 1.00 87.19 73 LEU A O 1
ATOM 615 N N . GLU A 1 74 ? 7.308 -1.124 -9.548 1.00 87.56 74 GLU A N 1
ATOM 616 C CA . GLU A 1 74 ? 8.630 -0.589 -9.918 1.00 87.56 74 GLU A CA 1
ATOM 617 C C . GLU A 1 74 ? 8.499 0.717 -10.695 1.00 87.56 74 GLU A C 1
ATOM 619 O O . GLU A 1 74 ? 9.033 1.746 -10.284 1.00 87.56 74 GLU A O 1
ATOM 624 N N . ARG A 1 75 ? 7.686 0.713 -11.756 1.00 87.06 75 ARG A N 1
ATOM 625 C CA . ARG A 1 75 ? 7.466 1.898 -12.587 1.00 87.06 75 ARG A CA 1
ATOM 626 C C . ARG A 1 75 ? 6.920 3.085 -11.788 1.00 87.06 75 ARG A C 1
ATOM 628 O O . ARG A 1 75 ? 7.241 4.231 -12.107 1.00 87.06 75 ARG A O 1
ATOM 635 N N . TYR A 1 76 ? 6.064 2.847 -10.795 1.00 86.88 76 TYR A N 1
ATOM 636 C CA . TYR A 1 76 ? 5.540 3.911 -9.940 1.00 86.88 76 TYR A CA 1
ATOM 637 C C . TYR A 1 76 ? 6.645 4.580 -9.114 1.00 86.88 76 TYR A C 1
ATOM 639 O O . TYR A 1 76 ? 6.779 5.805 -9.146 1.00 86.88 76 TYR A O 1
ATOM 647 N N . PHE A 1 77 ? 7.461 3.792 -8.413 1.00 86.50 77 PHE A N 1
ATOM 648 C CA . PHE A 1 77 ? 8.510 4.341 -7.556 1.00 86.50 77 PHE A CA 1
ATOM 649 C C . PHE A 1 77 ? 9.661 4.960 -8.350 1.00 86.50 77 PHE A C 1
ATOM 651 O O . PHE A 1 77 ? 10.151 6.020 -7.965 1.00 86.50 77 PHE A O 1
ATOM 658 N N . GLU A 1 78 ? 10.025 4.399 -9.504 1.00 86.38 78 GLU A N 1
ATOM 659 C CA . GLU A 1 78 ? 10.975 5.033 -10.428 1.00 86.38 78 GLU A CA 1
ATOM 660 C C . GLU A 1 78 ? 10.492 6.426 -10.858 1.00 86.38 78 GLU A C 1
ATOM 662 O O . GLU A 1 78 ? 11.250 7.396 -10.828 1.00 86.38 78 GLU A O 1
ATOM 667 N N . ARG A 1 79 ? 9.200 6.568 -11.193 1.00 83.56 79 ARG A N 1
ATOM 668 C CA . ARG A 1 79 ? 8.613 7.879 -11.516 1.00 83.56 79 ARG A CA 1
ATOM 669 C C . ARG A 1 79 ? 8.662 8.832 -10.331 1.00 83.56 79 ARG A C 1
ATOM 671 O O . ARG A 1 79 ? 9.024 9.989 -10.519 1.00 83.56 79 ARG A O 1
ATOM 678 N N . LEU A 1 80 ? 8.327 8.373 -9.126 1.00 81.25 80 LEU A N 1
ATOM 679 C CA . LEU A 1 80 ? 8.419 9.208 -7.928 1.00 81.25 80 LEU A CA 1
ATOM 680 C C . LEU A 1 80 ? 9.847 9.690 -7.668 1.00 81.25 80 LEU A C 1
ATOM 682 O O . LEU A 1 80 ? 10.033 10.851 -7.309 1.00 81.25 80 LEU A O 1
ATOM 686 N N . GLN A 1 81 ? 10.853 8.835 -7.855 1.00 80.06 81 GLN A N 1
ATOM 687 C CA . GLN A 1 81 ? 12.256 9.219 -7.703 1.00 80.06 81 GLN A CA 1
ATOM 688 C C . GLN A 1 81 ? 12.672 10.266 -8.741 1.00 80.06 81 GLN A C 1
ATOM 690 O O . GLN A 1 81 ? 13.319 11.246 -8.379 1.00 80.06 81 GLN A O 1
ATOM 695 N N . LEU A 1 82 ? 12.248 10.118 -10.000 1.00 77.25 82 LEU A N 1
ATOM 696 C CA . LEU A 1 82 ? 12.490 11.113 -11.050 1.00 77.25 82 LEU A CA 1
ATOM 697 C C . LEU A 1 82 ? 11.822 12.457 -10.741 1.00 77.25 82 LEU A C 1
ATOM 699 O O . LEU A 1 82 ? 12.446 13.501 -10.904 1.00 77.25 82 LEU A O 1
ATOM 703 N N . VAL A 1 83 ? 10.576 12.438 -10.260 1.00 71.44 83 VAL A N 1
ATOM 704 C CA . VAL A 1 83 ? 9.850 13.647 -9.844 1.00 71.44 83 VAL A CA 1
ATOM 705 C C . VAL A 1 83 ? 10.572 14.326 -8.682 1.00 71.44 83 VAL A C 1
ATOM 707 O O . VAL A 1 83 ? 10.858 15.517 -8.760 1.00 71.44 83 VAL A O 1
ATOM 710 N N . LYS A 1 84 ? 10.938 13.573 -7.636 1.00 72.88 84 LYS A N 1
ATOM 711 C CA . LYS A 1 84 ? 11.734 14.092 -6.514 1.00 72.88 84 LYS A CA 1
ATOM 712 C C . LYS A 1 84 ? 13.037 14.717 -7.016 1.00 72.88 84 LYS A C 1
ATOM 714 O O . LYS A 1 84 ? 13.338 15.846 -6.653 1.00 72.88 84 LYS A O 1
ATOM 719 N N . ALA A 1 85 ? 13.781 14.020 -7.876 1.00 70.69 85 ALA A N 1
ATOM 720 C CA . ALA A 1 85 ? 15.036 14.514 -8.436 1.00 70.69 85 ALA A CA 1
ATOM 721 C C . ALA A 1 85 ? 14.854 15.803 -9.257 1.00 70.69 85 ALA A C 1
ATOM 723 O O . ALA A 1 85 ? 15.671 16.709 -9.130 1.00 70.69 85 ALA A O 1
ATOM 724 N N . ALA A 1 86 ? 13.783 15.916 -10.047 1.00 66.69 86 ALA A N 1
ATOM 725 C CA . ALA A 1 86 ? 13.471 17.129 -10.802 1.00 66.69 86 ALA A CA 1
ATOM 726 C C . ALA A 1 86 ? 13.192 18.327 -9.878 1.00 66.69 86 ALA A C 1
ATOM 728 O O . ALA A 1 86 ? 13.787 19.384 -10.068 1.00 66.69 86 ALA A O 1
ATOM 729 N N . PHE A 1 87 ? 12.387 18.142 -8.825 1.00 60.34 87 PHE A N 1
ATOM 730 C CA . PHE A 1 87 ? 12.155 19.187 -7.821 1.00 60.34 87 PHE A CA 1
ATOM 731 C C . PHE A 1 87 ? 13.443 19.596 -7.095 1.00 60.34 87 PHE A C 1
ATOM 733 O O . PHE A 1 87 ? 13.690 20.783 -6.912 1.00 60.34 87 PHE A O 1
ATOM 740 N N . PHE A 1 88 ? 14.307 18.638 -6.743 1.00 61.44 88 PHE A N 1
ATOM 741 C CA . PHE A 1 88 ? 15.610 18.958 -6.153 1.00 61.44 88 PHE A CA 1
ATOM 742 C C . PHE A 1 88 ? 16.516 19.743 -7.110 1.00 61.44 88 PHE A C 1
ATOM 744 O O . PHE A 1 88 ? 17.263 20.600 -6.649 1.00 61.44 88 PHE A O 1
ATOM 751 N N . ILE A 1 89 ? 16.468 19.482 -8.421 1.00 62.66 89 ILE A N 1
ATOM 752 C CA . ILE A 1 89 ? 17.224 20.254 -9.418 1.00 62.66 89 ILE A CA 1
ATOM 753 C C . ILE A 1 89 ? 16.682 21.681 -9.516 1.00 62.66 89 ILE A C 1
ATOM 755 O O . ILE A 1 89 ? 17.477 22.617 -9.512 1.00 62.66 89 ILE A O 1
ATOM 759 N N . ASP A 1 90 ? 15.363 21.862 -9.550 1.00 57.78 90 ASP A N 1
ATOM 760 C CA . ASP A 1 90 ? 14.747 23.191 -9.606 1.00 57.78 90 ASP A CA 1
ATOM 761 C C . ASP A 1 90 ? 15.047 24.009 -8.341 1.00 57.78 90 ASP A C 1
ATOM 763 O O . ASP A 1 90 ? 15.426 25.179 -8.434 1.00 57.78 90 ASP A O 1
ATOM 767 N N . ASP A 1 91 ? 14.975 23.393 -7.159 1.00 58.00 91 ASP A N 1
ATOM 768 C CA . AS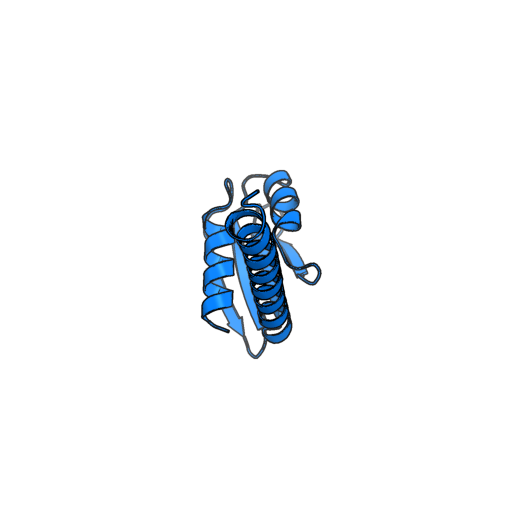P A 1 91 ? 15.358 24.032 -5.897 1.00 58.00 91 ASP A CA 1
ATOM 769 C C . ASP A 1 91 ? 16.861 24.344 -5.852 1.00 58.00 91 ASP A C 1
ATOM 771 O O . ASP A 1 91 ? 17.264 25.422 -5.411 1.00 58.00 91 ASP A O 1
ATOM 775 N N . PHE A 1 92 ? 17.712 23.448 -6.360 1.00 58.50 92 PHE A N 1
ATOM 776 C CA . PHE A 1 92 ? 19.153 23.681 -6.441 1.00 58.50 92 PHE A CA 1
ATOM 777 C C . PHE A 1 92 ? 19.488 24.826 -7.409 1.00 58.50 92 PHE A C 1
ATOM 779 O O . PHE A 1 92 ? 20.276 25.704 -7.065 1.00 58.50 92 PHE A O 1
ATOM 786 N N . ILE A 1 93 ? 18.866 24.883 -8.590 1.00 58.81 93 ILE A N 1
ATOM 787 C CA . ILE A 1 93 ? 19.022 25.995 -9.538 1.00 58.81 93 ILE A CA 1
ATOM 788 C C . ILE A 1 93 ? 18.516 27.294 -8.906 1.00 58.81 93 ILE A C 1
ATOM 790 O O . ILE A 1 93 ? 19.205 28.307 -8.967 1.00 58.81 93 ILE A O 1
ATOM 794 N N . ASN A 1 94 ? 17.371 27.289 -8.225 1.00 57.16 94 ASN A N 1
ATOM 795 C CA . ASN A 1 94 ? 16.865 28.490 -7.564 1.00 57.16 94 ASN A CA 1
ATOM 796 C C . ASN A 1 94 ? 17.781 28.975 -6.430 1.00 57.16 94 ASN A C 1
ATOM 798 O O . ASN A 1 94 ? 17.956 30.179 -6.276 1.00 57.16 94 ASN A O 1
ATOM 802 N N . ILE A 1 95 ? 18.407 28.078 -5.665 1.00 57.41 95 ILE A N 1
ATOM 803 C CA . ILE A 1 95 ? 19.306 28.444 -4.557 1.00 57.41 95 ILE A CA 1
ATOM 804 C C . ILE A 1 95 ? 20.698 28.872 -5.056 1.00 57.41 95 ILE A C 1
ATOM 806 O O . ILE A 1 95 ? 21.306 29.780 -4.485 1.00 57.41 95 ILE A O 1
ATOM 810 N N . PHE A 1 96 ? 21.224 28.239 -6.109 1.00 54.84 96 PHE A N 1
ATOM 811 C CA . PHE A 1 96 ? 22.586 28.491 -6.598 1.00 54.84 96 PHE A CA 1
ATOM 812 C C . PHE A 1 96 ? 22.662 29.469 -7.778 1.00 54.84 96 PHE A C 1
ATOM 814 O O . PHE A 1 96 ? 23.683 30.142 -7.921 1.00 54.84 96 PHE A O 1
ATOM 821 N N . CYS A 1 97 ? 21.612 29.594 -8.593 1.00 53.88 97 CYS A N 1
ATOM 822 C CA . CYS A 1 97 ? 21.565 30.519 -9.729 1.00 53.88 97 CYS A CA 1
ATOM 823 C C . CYS A 1 97 ? 20.872 31.856 -9.408 1.00 53.88 97 CYS A C 1
ATOM 825 O O . CYS A 1 97 ? 21.236 32.848 -10.033 1.00 53.88 97 CYS A O 1
ATOM 827 N N . ASN A 1 98 ? 19.979 31.951 -8.407 1.00 50.53 98 ASN A N 1
ATOM 828 C CA . ASN A 1 98 ? 19.467 33.250 -7.918 1.00 50.53 98 ASN A CA 1
ATOM 829 C C . ASN A 1 98 ? 20.340 33.838 -6.795 1.00 50.53 98 ASN A C 1
ATOM 831 O O . ASN A 1 98 ? 19.850 34.244 -5.742 1.00 50.53 98 ASN A O 1
ATOM 835 N N . LYS A 1 99 ? 21.654 33.917 -7.021 1.00 49.88 99 LYS A N 1
ATOM 836 C CA . LYS A 1 99 ? 22.497 34.899 -6.328 1.00 49.88 99 LYS A CA 1
ATOM 837 C C . LYS A 1 99 ? 22.643 36.131 -7.212 1.00 49.88 99 LYS A C 1
ATOM 839 O O . LYS A 1 99 ? 23.643 36.250 -7.912 1.00 49.88 99 LYS A O 1
ATOM 844 N N . HIS A 1 100 ? 21.664 37.028 -7.150 1.00 43.69 100 HIS A N 1
ATOM 845 C CA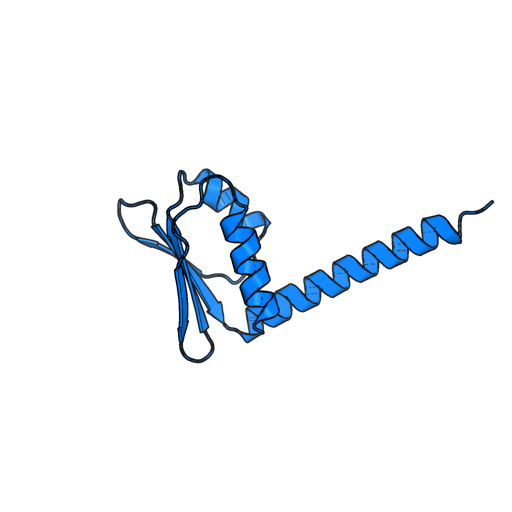 . HIS A 1 100 ? 21.821 38.440 -7.498 1.00 43.69 100 HIS A CA 1
ATOM 846 C C . HIS A 1 100 ? 20.905 39.300 -6.635 1.00 43.69 100 HIS A C 1
ATOM 848 O O . HIS A 1 100 ? 19.693 39.001 -6.589 1.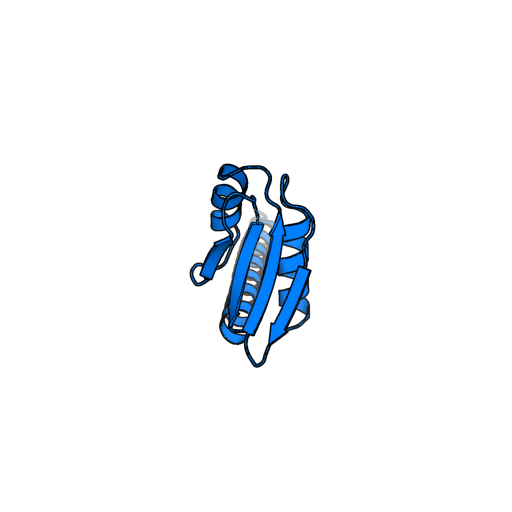00 43.69 100 HIS A O 1
#

Sequence (100 aa):
MQEHINELVEILSNTEGITYITQRIVKTQVHFSFIFESYKVLDDLKQKMPEDWFLFIVGSHNICYLSYKQSDLERYFERLQLVKAAFFIDDFINIFCNKH

Radius of gyration: 16.87 Å; chains: 1; bounding box: 40×54×25 Å

Organism: NCBI:txid1017